Protein AF-A0A944PEN4-F1 (afdb_monomer)

Sequence (152 aa):
MVQAAGTDAWLVVRERAAALLGRGDTARGRAELERLDRTARALEPEAAVDPEQERLRQEGEWRTRFEMLLESLDAREQERTAQELRTLVSYVADAAGDVAVATGRAVASGGGSAVTGVKRTGDDGRSARVMNTGDAEATGAGSSAVSGIVRD

Foldseek 3Di:
DLVVLLVVLLVVLLQLLLCLLCVNPPVSSVVSSVVSVVLVQCLDPPNDPDNVVSVVVVVVVVVVSVVVSLVVDDPVVNVVSVVSVVVSVVSVDQSQFAEEELFEEFEWEDLDETETEAEDEDPPVGDYDYYNWYYFYFDDPNTYTDTYYHYD

Nearest PDB structures (foldseek):
  3jco-assembly1_N  TM=2.683E-01  e=6.084E+00  Saccharomyces cerevisiae S288C

Structure (mmCIF, N/CA/C/O backbone):
data_AF-A0A944PEN4-F1
#
_entry.id   AF-A0A944PEN4-F1
#
loop_
_atom_site.group_PDB
_atom_site.id
_atom_site.type_symbol
_atom_site.label_atom_id
_atom_site.label_alt_id
_atom_site.label_comp_id
_atom_site.label_asym_id
_atom_site.label_entity_id
_atom_site.label_seq_id
_atom_site.pdbx_PDB_ins_code
_atom_site.Cartn_x
_atom_site.Cartn_y
_atom_site.Cartn_z
_atom_site.occupancy
_atom_site.B_iso_or_equiv
_atom_site.auth_seq_id
_atom_site.auth_comp_id
_atom_site.auth_asym_id
_atom_site.auth_atom_id
_atom_site.pdbx_PDB_model_num
ATOM 1 N N . MET A 1 1 ? 1.215 -11.239 -19.977 1.00 38.16 1 MET A N 1
ATOM 2 C CA . MET A 1 1 ? -0.003 -11.445 -19.159 1.00 38.16 1 MET A CA 1
ATOM 3 C C . MET A 1 1 ? 0.022 -10.636 -17.847 1.00 38.16 1 MET A C 1
ATOM 5 O O . MET A 1 1 ? -0.512 -11.084 -16.846 1.00 38.16 1 MET A O 1
ATOM 9 N N . VAL A 1 2 ? 0.591 -9.420 -17.830 1.00 35.91 2 VAL A N 1
ATOM 10 C CA . VAL A 1 2 ? 0.840 -8.647 -16.585 1.00 35.91 2 VAL A CA 1
ATOM 11 C C . VAL A 1 2 ? -0.444 -8.080 -15.949 1.00 35.91 2 VAL A C 1
ATOM 13 O O . VAL A 1 2 ? -0.454 -7.707 -14.784 1.00 35.91 2 VAL A O 1
ATOM 16 N N . GLN A 1 3 ? -1.555 -8.069 -16.682 1.00 44.16 3 GLN A N 1
ATOM 17 C CA . GLN A 1 3 ? -2.795 -7.433 -16.238 1.00 44.16 3 GLN A CA 1
ATOM 18 C C . GLN A 1 3 ? -3.607 -8.297 -15.256 1.00 44.16 3 GLN A C 1
ATOM 20 O O . GLN A 1 3 ? -4.194 -7.765 -14.320 1.00 44.16 3 GLN A O 1
ATOM 25 N N . ALA A 1 4 ? -3.590 -9.626 -15.412 1.00 36.97 4 ALA A N 1
ATOM 26 C CA . ALA A 1 4 ? -4.336 -10.537 -14.537 1.00 36.97 4 ALA A CA 1
ATOM 27 C C . ALA A 1 4 ? -3.694 -10.663 -13.142 1.00 36.97 4 ALA A C 1
ATOM 29 O O . ALA A 1 4 ? -4.382 -10.496 -12.144 1.00 36.97 4 ALA A O 1
ATOM 30 N N . ALA A 1 5 ? -2.365 -10.820 -13.068 1.00 36.53 5 ALA A N 1
ATOM 31 C CA . ALA A 1 5 ? -1.644 -10.897 -11.790 1.00 36.53 5 ALA A CA 1
ATOM 32 C C . ALA A 1 5 ? -1.712 -9.584 -10.986 1.00 36.53 5 ALA A C 1
ATOM 34 O O . ALA A 1 5 ? -1.840 -9.612 -9.764 1.00 36.53 5 ALA A O 1
ATOM 35 N N . GLY A 1 6 ? -1.695 -8.431 -11.670 1.00 61.62 6 GLY A N 1
ATOM 36 C CA . GLY A 1 6 ? -1.926 -7.133 -11.030 1.00 61.62 6 GLY A CA 1
ATOM 37 C C . GLY A 1 6 ? -3.345 -6.991 -10.474 1.00 61.62 6 GLY A C 1
ATOM 38 O O . GLY A 1 6 ? -3.534 -6.367 -9.434 1.00 61.62 6 GLY A O 1
ATOM 39 N N . THR A 1 7 ? -4.328 -7.619 -11.127 1.00 65.31 7 THR A N 1
ATOM 40 C CA . THR A 1 7 ? -5.724 -7.612 -10.677 1.00 65.31 7 THR A CA 1
ATOM 41 C C . THR A 1 7 ? -5.910 -8.530 -9.468 1.00 65.31 7 THR A C 1
ATOM 43 O O . THR A 1 7 ? -6.508 -8.103 -8.490 1.00 65.31 7 THR A O 1
ATOM 46 N N . ASP A 1 8 ? -5.330 -9.733 -9.461 1.00 7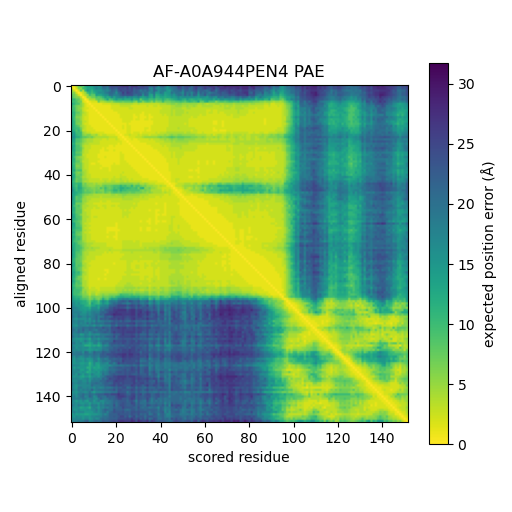5.69 8 ASP A N 1
ATOM 47 C CA . ASP A 1 8 ? -5.435 -10.662 -8.324 1.00 75.69 8 ASP A CA 1
ATOM 48 C C . ASP A 1 8 ? -4.736 -10.128 -7.063 1.00 75.69 8 ASP A C 1
ATOM 50 O O . ASP A 1 8 ? -5.299 -10.171 -5.966 1.00 75.69 8 ASP A O 1
ATOM 54 N N . ALA A 1 9 ? -3.540 -9.550 -7.213 1.00 80.81 9 ALA A N 1
ATOM 55 C CA . ALA A 1 9 ? -2.852 -8.884 -6.109 1.00 80.81 9 ALA A CA 1
ATOM 56 C C . ALA A 1 9 ? -3.652 -7.680 -5.594 1.00 80.81 9 ALA A C 1
ATOM 58 O O . ALA A 1 9 ? -3.778 -7.486 -4.384 1.00 80.81 9 ALA A O 1
ATOM 59 N N . TRP A 1 10 ? -4.256 -6.907 -6.501 1.00 84.56 10 TRP A N 1
ATOM 60 C CA . TRP A 1 10 ? -5.147 -5.811 -6.139 1.00 84.56 10 TRP A CA 1
ATOM 61 C C . TRP A 1 10 ? -6.368 -6.288 -5.342 1.00 84.56 10 TRP A C 1
ATOM 63 O O . TRP A 1 10 ? -6.696 -5.670 -4.329 1.00 84.56 10 TRP A O 1
ATOM 73 N N . LEU A 1 11 ? -7.001 -7.405 -5.725 1.00 89.06 11 LEU A N 1
ATOM 74 C CA . LEU A 1 11 ? -8.125 -7.989 -4.981 1.00 89.06 11 LEU A CA 1
ATOM 75 C C . LEU A 1 11 ? -7.735 -8.325 -3.534 1.00 89.06 11 LEU A C 1
ATOM 77 O O . LEU A 1 11 ? -8.484 -8.028 -2.608 1.00 89.06 11 LEU A O 1
ATOM 81 N N . VAL A 1 12 ? -6.550 -8.897 -3.318 1.00 89.62 12 VAL A N 1
ATOM 82 C CA . VAL A 1 12 ? -6.064 -9.212 -1.965 1.00 89.62 12 VAL A CA 1
ATOM 83 C C . VAL A 1 12 ? -5.760 -7.941 -1.173 1.00 89.62 12 VAL A C 1
ATOM 85 O O . VAL A 1 12 ? -6.104 -7.842 0.009 1.00 89.62 12 VAL A O 1
ATOM 88 N N . VAL A 1 13 ? -5.127 -6.957 -1.814 1.00 90.88 13 VAL A N 1
ATOM 89 C CA . VAL A 1 13 ? -4.745 -5.703 -1.160 1.00 90.88 13 VAL A CA 1
ATOM 90 C C . VAL A 1 13 ? -5.967 -4.904 -0.740 1.00 90.88 13 VAL A C 1
ATOM 92 O O . VAL A 1 13 ? -6.025 -4.455 0.407 1.00 90.88 13 VAL A O 1
ATOM 95 N N . ARG A 1 14 ? -6.961 -4.767 -1.625 1.00 92.75 14 ARG A N 1
ATOM 96 C CA . ARG A 1 14 ? -8.164 -3.984 -1.329 1.00 92.75 14 ARG A CA 1
ATOM 97 C C . ARG A 1 14 ? -8.971 -4.587 -0.177 1.00 92.75 14 ARG A C 1
ATOM 99 O O . ARG A 1 14 ? -9.428 -3.847 0.686 1.00 92.75 14 ARG A O 1
ATOM 106 N N . GLU A 1 15 ? -9.081 -5.914 -0.111 1.00 93.81 15 GLU A N 1
ATOM 107 C CA . GLU A 1 15 ? -9.806 -6.609 0.961 1.00 93.81 15 GLU A CA 1
ATOM 108 C C . GLU A 1 15 ? -9.107 -6.414 2.312 1.00 93.81 15 GLU A C 1
ATOM 110 O O . GLU A 1 15 ? -9.735 -6.068 3.312 1.00 93.81 15 GLU A O 1
ATOM 115 N N . ARG A 1 16 ? -7.776 -6.563 2.345 1.00 94.44 16 ARG A N 1
ATOM 116 C CA . ARG A 1 16 ? -6.990 -6.366 3.572 1.00 94.44 16 ARG A CA 1
ATOM 117 C C . ARG A 1 16 ? -7.000 -4.917 4.049 1.00 94.44 16 ARG A C 1
ATOM 119 O O . ARG A 1 16 ? -7.168 -4.679 5.242 1.00 94.44 16 ARG A O 1
ATOM 126 N N . ALA A 1 17 ? -6.856 -3.957 3.138 1.00 94.50 17 ALA A N 1
ATOM 127 C CA . ALA A 1 17 ? -6.932 -2.537 3.469 1.00 94.50 17 ALA A CA 1
ATOM 128 C C . ALA A 1 17 ? -8.323 -2.157 4.006 1.00 94.50 17 ALA A C 1
ATOM 130 O O . ALA A 1 17 ? -8.422 -1.487 5.035 1.00 94.50 17 ALA A O 1
ATOM 131 N N . ALA A 1 18 ? -9.392 -2.641 3.364 1.00 95.62 18 ALA A N 1
ATOM 132 C CA . ALA A 1 18 ? -10.764 -2.432 3.813 1.00 95.62 18 ALA A CA 1
ATOM 133 C C . ALA A 1 18 ? -11.023 -3.042 5.200 1.00 95.62 18 ALA A C 1
ATOM 135 O O . ALA A 1 18 ? -11.659 -2.408 6.039 1.00 95.62 18 ALA A O 1
ATOM 136 N N . ALA A 1 19 ? -10.496 -4.237 5.480 1.00 94.50 19 ALA A N 1
ATOM 137 C CA . ALA A 1 19 ? -10.618 -4.869 6.793 1.00 94.50 19 ALA A CA 1
ATOM 138 C C . ALA A 1 19 ? -9.894 -4.076 7.899 1.00 94.50 19 ALA A C 1
ATOM 140 O O . ALA A 1 19 ? -10.461 -3.876 8.977 1.00 94.50 19 ALA A O 1
ATOM 141 N N . LEU A 1 20 ? -8.677 -3.587 7.623 1.00 94.81 20 LEU A N 1
ATOM 142 C CA . LEU A 1 20 ? -7.894 -2.762 8.552 1.00 94.81 20 LEU A CA 1
ATOM 143 C C . LEU A 1 20 ? -8.620 -1.458 8.900 1.00 94.81 20 LEU A C 1
ATOM 145 O O . LEU A 1 20 ? -8.826 -1.151 10.074 1.00 94.81 20 LEU A O 1
ATOM 149 N N . LEU A 1 21 ? -9.056 -0.718 7.879 1.00 95.12 21 LEU A N 1
ATOM 150 C CA . LEU A 1 21 ? -9.771 0.550 8.049 1.00 95.12 21 LEU A CA 1
ATOM 151 C C . LEU A 1 21 ? -11.180 0.350 8.626 1.00 95.12 21 LEU A C 1
ATOM 153 O O . LEU A 1 21 ? -11.673 1.187 9.381 1.00 95.12 21 LEU A O 1
ATOM 157 N N . GLY A 1 22 ? -11.811 -0.784 8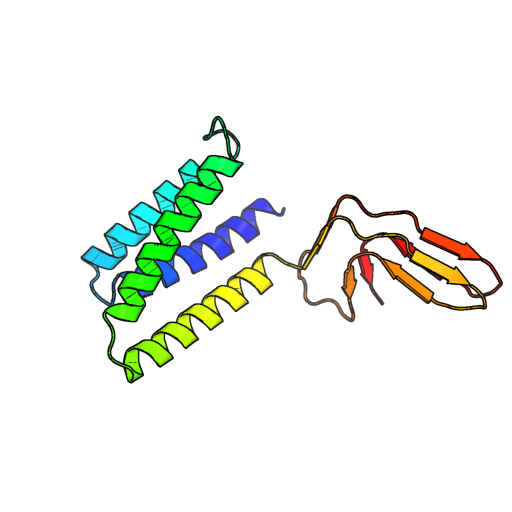.318 1.00 93.44 22 GLY A N 1
ATOM 158 C CA . GLY A 1 22 ? -13.102 -1.185 8.862 1.00 93.44 22 GLY A CA 1
ATOM 159 C C . GLY A 1 22 ? -13.055 -1.561 10.341 1.00 93.44 22 GLY A C 1
ATOM 160 O O . GLY A 1 22 ? -14.095 -1.538 10.990 1.00 93.44 22 GLY A O 1
ATOM 161 N N . ARG A 1 23 ? -11.877 -1.870 10.909 1.00 90.00 23 ARG A N 1
ATOM 162 C CA . ARG A 1 23 ? -11.699 -2.203 12.340 1.00 90.00 23 ARG A CA 1
ATOM 163 C C . ARG A 1 23 ? -12.613 -3.346 12.818 1.00 90.00 23 ARG A C 1
ATOM 165 O O . ARG A 1 23 ? -13.079 -3.348 13.953 1.00 90.00 23 ARG A O 1
ATOM 172 N N . GLY A 1 24 ? -12.903 -4.306 11.937 1.00 86.69 24 GLY A N 1
ATOM 173 C CA . GLY A 1 24 ? -13.837 -5.410 12.199 1.00 86.69 24 GLY A CA 1
ATOM 174 C C . GLY A 1 24 ? -15.327 -5.054 12.075 1.00 86.69 24 GLY A C 1
ATOM 175 O O . GLY A 1 24 ? -16.164 -5.953 12.123 1.00 86.69 24 GLY A O 1
ATOM 176 N N . ASP A 1 25 ? -15.676 -3.783 11.858 1.00 93.94 25 ASP A N 1
ATOM 177 C CA . ASP A 1 25 ? -17.032 -3.358 11.509 1.00 93.94 25 ASP A CA 1
ATOM 178 C C . ASP A 1 25 ? -17.282 -3.629 10.019 1.00 93.94 25 ASP A C 1
ATOM 180 O O . ASP A 1 25 ? -16.641 -3.060 9.131 1.00 93.94 25 ASP A O 1
ATOM 184 N N . THR A 1 26 ? -18.236 -4.517 9.739 1.00 91.94 26 THR A N 1
ATOM 185 C CA . THR A 1 26 ? -18.563 -4.952 8.376 1.00 91.94 26 THR A CA 1
ATOM 186 C C . THR A 1 26 ? -19.117 -3.822 7.507 1.00 91.94 26 THR A C 1
ATOM 188 O O . THR A 1 26 ? -18.833 -3.780 6.310 1.00 91.94 26 THR A O 1
ATOM 191 N N . ALA A 1 27 ? -19.892 -2.895 8.077 1.00 94.44 27 ALA A N 1
ATOM 192 C CA . ALA A 1 27 ? -20.451 -1.774 7.327 1.00 94.44 27 ALA A CA 1
ATOM 193 C C . ALA A 1 27 ? -19.355 -0.766 6.962 1.00 94.44 27 ALA A C 1
ATOM 195 O O . ALA A 1 27 ? -19.288 -0.318 5.816 1.00 94.44 27 ALA A O 1
ATOM 196 N N . ARG A 1 28 ? -18.451 -0.470 7.905 1.00 92.38 28 ARG A N 1
ATOM 197 C CA . ARG A 1 28 ? -17.277 0.376 7.640 1.00 92.38 28 ARG A CA 1
ATOM 198 C C . ARG A 1 28 ? -16.334 -0.270 6.632 1.00 92.38 28 ARG A C 1
ATOM 200 O O . ARG A 1 28 ? -15.937 0.388 5.678 1.00 92.38 28 ARG A O 1
ATOM 207 N N . GLY A 1 29 ? -16.040 -1.562 6.788 1.00 95.19 29 GLY A N 1
ATOM 208 C CA . GLY A 1 29 ? -15.204 -2.307 5.846 1.00 95.19 29 GLY A CA 1
ATOM 209 C C . GLY A 1 29 ? -15.762 -2.269 4.423 1.00 95.19 29 GLY A C 1
ATOM 210 O O . GLY A 1 29 ? -15.033 -1.981 3.478 1.00 95.19 29 GLY A O 1
ATOM 211 N N . ARG A 1 30 ? -17.078 -2.451 4.259 1.00 95.81 30 ARG A N 1
ATOM 212 C CA . ARG A 1 30 ? -17.727 -2.349 2.945 1.00 95.81 30 ARG A CA 1
ATOM 213 C C . ARG A 1 30 ? -17.611 -0.950 2.334 1.00 95.81 30 ARG A C 1
ATOM 215 O O . ARG A 1 30 ? -17.330 -0.835 1.144 1.00 95.81 30 ARG A O 1
ATOM 222 N N . ALA A 1 31 ? -17.791 0.100 3.134 1.00 96.56 31 ALA A N 1
ATOM 223 C CA . ALA A 1 31 ? -17.658 1.476 2.660 1.00 96.56 31 ALA A CA 1
ATOM 224 C C . ALA A 1 31 ? -16.229 1.791 2.178 1.00 96.56 31 ALA A C 1
ATOM 226 O O . ALA A 1 31 ? -16.050 2.488 1.175 1.00 96.56 31 ALA A O 1
ATOM 227 N N . GLU A 1 32 ? -15.213 1.257 2.859 1.00 97.00 32 GLU A N 1
ATOM 228 C CA . GLU A 1 32 ? -13.818 1.417 2.442 1.00 97.00 32 GLU A CA 1
ATOM 229 C C . GLU A 1 32 ? -13.480 0.578 1.205 1.00 97.00 32 GLU A C 1
ATOM 231 O O . GLU A 1 32 ? -12.774 1.065 0.322 1.00 97.00 32 GLU A O 1
ATOM 236 N N . LEU A 1 33 ? -14.062 -0.616 1.057 1.00 96.19 33 LEU A N 1
ATOM 237 C CA . LEU A 1 33 ? -13.936 -1.413 -0.167 1.00 96.19 33 LEU A CA 1
ATOM 238 C C . LEU A 1 33 ? -14.520 -0.677 -1.387 1.00 96.19 33 LEU A C 1
ATOM 240 O O . LEU A 1 33 ? -13.860 -0.552 -2.417 1.00 96.19 33 LEU A O 1
ATOM 244 N N . GLU A 1 34 ? -15.718 -0.100 -1.257 1.00 96.31 34 GLU A N 1
ATOM 245 C CA . GLU A 1 34 ? -16.344 0.710 -2.315 1.00 96.31 34 GLU A CA 1
ATOM 246 C C . GLU A 1 34 ? -15.532 1.972 -2.652 1.00 96.31 34 GLU A C 1
ATOM 248 O O . GLU A 1 34 ? -15.562 2.473 -3.783 1.00 96.31 34 GLU A O 1
ATOM 253 N N . ARG A 1 35 ? -14.805 2.520 -1.673 1.00 96.25 35 ARG A N 1
ATOM 254 C CA . ARG A 1 35 ? -13.890 3.644 -1.890 1.00 96.25 35 ARG A CA 1
ATOM 255 C C . ARG A 1 35 ? -12.643 3.208 -2.654 1.00 96.25 35 ARG A C 1
ATOM 257 O O . ARG A 1 35 ? -12.296 3.884 -3.618 1.00 96.25 35 ARG A O 1
ATOM 264 N N . LEU A 1 36 ? -12.026 2.087 -2.283 1.00 95.12 36 LEU A N 1
ATOM 265 C CA . LEU A 1 36 ? -10.883 1.505 -2.999 1.00 95.12 36 LEU A CA 1
ATOM 266 C C . LEU A 1 36 ? -11.242 1.188 -4.453 1.00 95.12 36 LEU A C 1
ATOM 268 O O . LEU A 1 36 ? -10.488 1.537 -5.358 1.00 95.12 36 LEU A O 1
ATOM 272 N N . ASP A 1 37 ? -12.427 0.626 -4.697 1.00 93.44 37 ASP A N 1
ATOM 273 C CA . ASP A 1 37 ? -12.910 0.355 -6.054 1.00 93.44 37 ASP A CA 1
ATOM 274 C C . ASP A 1 37 ? -13.124 1.642 -6.871 1.00 93.44 37 ASP A C 1
ATOM 276 O O . ASP A 1 37 ? -12.863 1.667 -8.076 1.00 93.44 37 ASP A O 1
ATOM 280 N N . ARG A 1 38 ? -13.563 2.741 -6.241 1.00 92.81 38 ARG A N 1
ATOM 281 C CA . ARG A 1 38 ? -13.616 4.056 -6.904 1.00 92.81 38 ARG A CA 1
ATOM 282 C C . ARG A 1 38 ? -12.229 4.618 -7.192 1.00 92.81 38 ARG A C 1
ATOM 284 O O . ARG A 1 38 ? -12.039 5.157 -8.277 1.00 92.81 38 ARG A O 1
ATOM 291 N N . THR A 1 39 ? -11.280 4.487 -6.265 1.00 92.38 39 THR A N 1
ATOM 292 C CA . THR A 1 39 ? -9.886 4.889 -6.499 1.00 92.38 39 THR A CA 1
ATOM 293 C C . THR A 1 39 ? -9.288 4.117 -7.674 1.00 92.38 39 THR A C 1
ATOM 295 O O . THR A 1 39 ? -8.691 4.738 -8.544 1.00 92.38 39 THR A O 1
ATOM 298 N N . ALA A 1 40 ? -9.498 2.799 -7.753 1.00 90.00 40 ALA A N 1
ATOM 299 C CA . ALA A 1 40 ? -8.995 1.987 -8.862 1.00 90.00 40 ALA A CA 1
ATOM 300 C C . ALA A 1 40 ? -9.496 2.494 -10.221 1.00 90.00 40 ALA A C 1
ATOM 302 O O . ALA A 1 40 ? -8.694 2.686 -11.128 1.00 90.00 40 ALA A O 1
ATOM 303 N N . ARG A 1 41 ? -10.798 2.791 -10.331 1.00 89.88 41 ARG A N 1
ATOM 304 C CA . ARG A 1 41 ? -11.396 3.357 -11.552 1.00 89.88 41 ARG A CA 1
ATOM 305 C C . ARG A 1 41 ? -10.857 4.748 -11.880 1.00 89.88 41 ARG A C 1
ATOM 307 O O . ARG A 1 41 ? -10.618 5.051 -13.039 1.00 89.88 41 ARG A O 1
ATOM 314 N N . ALA A 1 42 ? -10.664 5.599 -10.872 1.00 87.94 42 ALA A N 1
ATOM 315 C CA . ALA A 1 42 ? -10.133 6.948 -11.073 1.00 87.94 42 ALA A CA 1
ATOM 316 C C . ALA A 1 42 ? -8.672 6.947 -11.559 1.00 87.94 42 ALA A C 1
ATOM 318 O O . ALA A 1 42 ? -8.254 7.877 -12.239 1.00 87.94 42 ALA A O 1
ATOM 319 N N . LEU A 1 43 ? -7.912 5.899 -11.226 1.00 87.88 43 LEU A N 1
ATOM 320 C CA . LEU A 1 43 ? -6.519 5.713 -11.637 1.00 87.88 43 LEU A CA 1
ATOM 321 C C . LEU A 1 43 ? -6.366 4.934 -12.952 1.00 87.88 43 LEU A C 1
ATOM 323 O O . LEU A 1 43 ? -5.237 4.638 -13.353 1.00 87.88 43 LEU A O 1
ATOM 327 N N . GLU A 1 44 ? -7.461 4.591 -13.636 1.00 86.94 44 GLU A N 1
ATOM 328 C CA . GLU A 1 44 ? -7.373 4.006 -14.972 1.00 86.94 44 GLU A CA 1
ATOM 329 C C . GLU A 1 44 ? -6.732 5.013 -15.948 1.00 86.94 44 GLU A C 1
ATOM 331 O O . GLU A 1 44 ? -7.060 6.201 -15.901 1.00 86.94 44 GLU A O 1
ATOM 336 N N . PRO A 1 45 ? -5.837 4.575 -16.859 1.00 77.38 45 PRO A N 1
ATOM 337 C CA . PRO A 1 45 ? -5.080 5.482 -17.731 1.00 77.38 45 PRO A CA 1
ATOM 338 C C . PRO A 1 45 ? -5.941 6.426 -18.578 1.00 77.38 45 PRO A C 1
ATOM 340 O O . PRO A 1 45 ? -5.487 7.504 -18.947 1.00 77.38 45 PRO A O 1
ATOM 343 N N . GLU A 1 46 ? -7.169 6.013 -18.892 1.00 84.25 46 GLU A N 1
ATOM 344 C CA . GLU A 1 46 ? -8.121 6.758 -19.722 1.00 84.25 46 GLU A CA 1
ATOM 345 C C . GLU A 1 46 ? -9.104 7.608 -18.896 1.00 84.25 46 GLU A C 1
ATOM 347 O O . GLU A 1 46 ? -9.834 8.423 -19.457 1.00 84.25 46 GLU A O 1
ATOM 352 N N . ALA A 1 47 ? -9.144 7.433 -17.570 1.00 81.94 47 ALA A N 1
ATOM 353 C CA . ALA A 1 47 ? -10.131 8.078 -16.706 1.00 81.94 47 ALA A CA 1
ATOM 354 C C . ALA A 1 47 ? -9.761 9.520 -16.329 1.00 81.94 47 ALA A C 1
ATOM 356 O O . ALA A 1 47 ? -10.650 10.340 -16.085 1.00 81.94 47 ALA A O 1
ATOM 357 N N . ALA A 1 48 ? -8.466 9.841 -16.276 1.00 83.69 48 ALA A N 1
ATOM 358 C CA . ALA A 1 48 ? -7.972 11.138 -15.830 1.00 83.69 48 ALA A CA 1
ATOM 359 C C . ALA A 1 48 ? -7.361 11.947 -16.980 1.00 83.69 48 ALA A C 1
ATOM 361 O O . ALA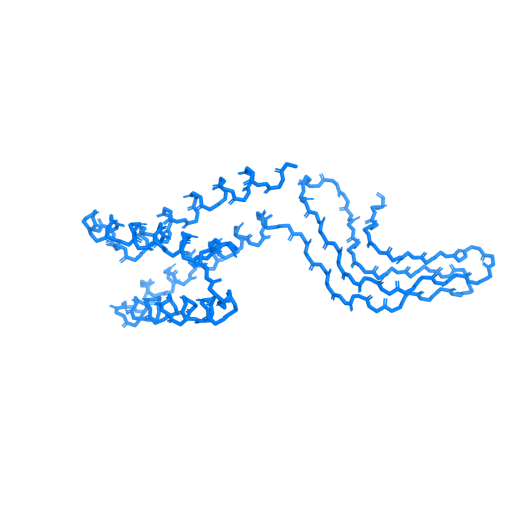 A 1 48 ? -6.539 11.451 -17.745 1.00 83.69 48 ALA A O 1
ATOM 362 N N . VAL A 1 49 ? -7.717 13.234 -17.047 1.00 85.56 49 VAL A N 1
ATOM 363 C CA . VAL A 1 49 ? -7.072 14.206 -17.950 1.00 85.56 49 VAL A CA 1
ATOM 364 C C . VAL A 1 49 ? -5.603 14.415 -17.561 1.00 85.56 49 VAL A C 1
ATOM 366 O O . VAL A 1 49 ? -4.753 14.570 -18.433 1.00 85.56 49 VAL A O 1
ATOM 369 N N . ASP A 1 50 ? -5.311 14.375 -16.257 1.00 91.06 50 ASP A N 1
ATOM 370 C CA . ASP A 1 50 ? -3.961 14.389 -15.690 1.00 91.06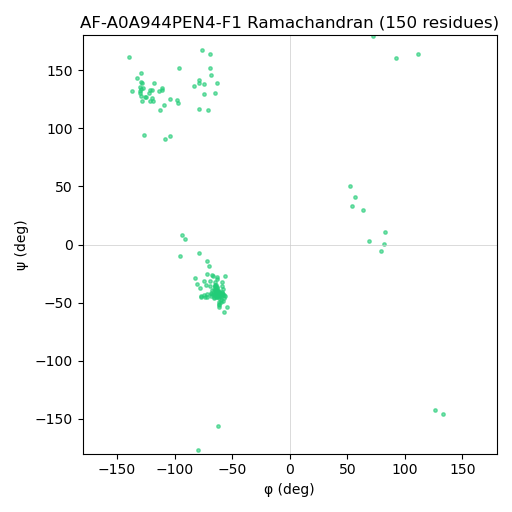 50 ASP A CA 1
ATOM 371 C C . ASP A 1 50 ? -3.788 13.192 -14.726 1.00 91.06 50 ASP A C 1
ATOM 373 O O . ASP A 1 50 ? -4.166 13.270 -13.550 1.00 91.06 50 ASP A O 1
ATOM 377 N N . PRO A 1 51 ? -3.246 12.058 -15.213 1.00 85.25 51 PRO A N 1
ATOM 378 C CA . PRO A 1 51 ? -3.061 10.850 -14.408 1.00 85.25 51 PRO A CA 1
ATOM 379 C C . PRO A 1 51 ? -2.103 11.023 -13.223 1.00 85.25 51 PRO A C 1
ATOM 381 O O . PRO A 1 51 ? -2.223 10.319 -12.221 1.00 85.25 51 PRO A O 1
ATOM 384 N N . GLU A 1 52 ? -1.130 11.933 -13.317 1.00 86.31 52 GLU A N 1
ATOM 385 C CA . GLU A 1 52 ? -0.171 12.168 -12.238 1.00 86.31 52 GLU A CA 1
ATOM 386 C C . GLU A 1 52 ? -0.792 12.995 -11.114 1.00 86.31 52 GLU A C 1
ATOM 388 O O . GLU A 1 52 ? -0.661 12.633 -9.940 1.00 86.31 52 GLU A O 1
ATOM 393 N N . GLN A 1 53 ? -1.517 14.057 -11.463 1.00 87.38 53 GLN A N 1
ATOM 394 C CA . GLN A 1 53 ? -2.261 14.837 -10.482 1.00 87.38 53 GLN A CA 1
ATOM 395 C C . GLN A 1 53 ? -3.301 13.972 -9.760 1.00 87.38 53 GLN A C 1
ATOM 397 O O . GLN A 1 53 ? -3.413 14.040 -8.532 1.00 87.38 53 GLN A O 1
ATOM 402 N N . GLU A 1 54 ? -4.029 13.126 -10.494 1.00 91.38 54 GLU A N 1
ATOM 403 C CA . GLU A 1 54 ? -5.014 12.224 -9.897 1.00 91.38 54 GLU A CA 1
ATOM 404 C C . GLU A 1 54 ? -4.348 11.196 -8.972 1.00 91.38 54 GLU A C 1
ATOM 406 O O . GLU A 1 54 ? -4.833 10.962 -7.864 1.00 91.38 54 GLU A O 1
ATOM 411 N N . ARG A 1 55 ? -3.178 10.659 -9.348 1.00 87.06 55 ARG A N 1
ATOM 412 C CA . ARG A 1 55 ? -2.380 9.785 -8.473 1.00 87.06 55 ARG A CA 1
ATOM 413 C C . ARG A 1 55 ? -2.013 10.470 -7.158 1.00 87.06 55 ARG A C 1
ATOM 415 O O . ARG A 1 55 ? -2.232 9.886 -6.100 1.00 87.06 55 ARG A O 1
ATOM 422 N N . LEU A 1 56 ? -1.500 11.700 -7.207 1.00 89.56 56 LEU A N 1
ATOM 423 C CA . LEU A 1 56 ? -1.132 12.466 -6.009 1.00 89.56 56 LEU A CA 1
ATOM 424 C C . LEU A 1 56 ? -2.347 12.772 -5.123 1.00 89.56 56 LEU A C 1
ATOM 426 O O . LEU A 1 56 ? -2.261 12.692 -3.895 1.00 89.56 56 LEU A O 1
ATOM 430 N N . ARG A 1 57 ? -3.494 13.088 -5.736 1.00 93.25 57 ARG A N 1
ATOM 431 C CA . ARG A 1 57 ? -4.756 13.322 -5.023 1.00 93.25 57 ARG A CA 1
ATOM 432 C C . ARG A 1 57 ? -5.201 12.075 -4.264 1.00 93.25 57 ARG A C 1
ATOM 434 O O . ARG A 1 57 ? -5.497 12.158 -3.072 1.00 93.25 57 ARG A O 1
ATOM 441 N N . GLN A 1 58 ? -5.212 10.926 -4.940 1.00 93.75 58 GLN A N 1
ATOM 442 C CA . GLN A 1 58 ? -5.565 9.642 -4.333 1.00 93.75 58 GLN A CA 1
ATOM 443 C C . GLN A 1 58 ? -4.567 9.250 -3.235 1.00 93.75 58 GLN A C 1
ATOM 445 O O . GLN A 1 58 ? -4.976 8.794 -2.170 1.00 93.75 58 GLN A O 1
ATOM 450 N N . GLU A 1 59 ? -3.270 9.476 -3.448 1.00 93.06 59 GLU A N 1
ATOM 451 C CA . GLU A 1 59 ? -2.237 9.207 -2.445 1.00 93.06 59 GLU A CA 1
ATOM 452 C C . GLU A 1 59 ? -2.469 10.005 -1.155 1.00 93.06 59 GLU A C 1
ATOM 454 O O . GLU A 1 59 ? -2.453 9.429 -0.067 1.00 93.06 59 GLU A O 1
ATOM 459 N N . GLY A 1 60 ? -2.737 11.311 -1.262 1.00 94.56 60 GLY A N 1
ATOM 460 C CA . GLY A 1 60 ? -3.047 12.151 -0.103 1.00 94.56 60 GLY A CA 1
ATOM 461 C C . GLY A 1 60 ? -4.305 11.686 0.634 1.00 94.56 60 GLY A C 1
ATOM 462 O O . GLY A 1 60 ? -4.306 11.558 1.857 1.00 94.56 60 GLY A O 1
ATOM 463 N N . GLU A 1 61 ? -5.357 11.352 -0.115 1.00 96.44 61 GLU A N 1
ATOM 464 C CA . GLU A 1 61 ? -6.609 10.834 0.436 1.00 96.44 61 GLU A CA 1
ATOM 465 C C . GLU A 1 61 ? -6.438 9.536 1.239 1.00 96.44 61 GLU A C 1
ATOM 467 O O . GLU A 1 61 ? -7.090 9.361 2.275 1.00 96.44 61 GLU A O 1
ATOM 472 N N . TRP A 1 62 ? -5.605 8.608 0.766 1.00 95.31 62 TRP A N 1
ATOM 473 C CA . TRP A 1 62 ? -5.344 7.351 1.469 1.00 95.31 62 TRP A CA 1
ATOM 474 C C . TRP A 1 62 ? -4.374 7.533 2.630 1.00 95.31 62 TRP A C 1
ATOM 476 O O . TRP A 1 62 ? -4.597 6.951 3.692 1.00 95.31 62 TRP A O 1
ATOM 486 N N . ARG A 1 63 ? -3.359 8.390 2.476 1.00 95.75 63 ARG A N 1
ATOM 487 C CA . ARG A 1 63 ? -2.413 8.729 3.544 1.00 95.75 63 ARG A CA 1
ATOM 488 C C . ARG A 1 63 ? -3.137 9.226 4.790 1.00 95.75 63 ARG A C 1
ATOM 490 O O . ARG A 1 63 ? -3.010 8.610 5.843 1.00 95.75 63 ARG A O 1
ATOM 497 N N . THR A 1 64 ? -3.988 10.240 4.640 1.00 96.38 64 THR A N 1
ATOM 498 C CA . THR A 1 64 ? -4.752 10.800 5.763 1.00 96.38 64 THR A CA 1
ATOM 499 C C . THR A 1 64 ? -5.642 9.752 6.435 1.00 96.38 64 THR A C 1
ATOM 501 O O . THR A 1 64 ? -5.796 9.761 7.650 1.00 96.38 64 THR A O 1
ATOM 504 N N . ARG A 1 65 ? -6.217 8.804 5.685 1.0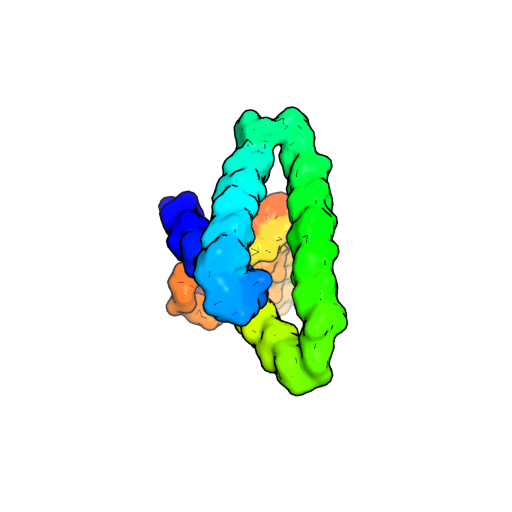0 95.75 65 ARG A N 1
ATOM 505 C CA . ARG A 1 65 ? -7.053 7.735 6.262 1.00 95.75 65 ARG A CA 1
ATOM 506 C C . ARG A 1 65 ? -6.256 6.755 7.112 1.00 95.75 65 ARG A C 1
ATOM 508 O O . ARG A 1 65 ? -6.710 6.407 8.199 1.00 95.75 65 ARG A O 1
ATOM 515 N N . PHE A 1 66 ? -5.091 6.321 6.638 1.00 95.50 66 PHE A N 1
ATOM 516 C CA . PHE A 1 66 ? -4.223 5.441 7.420 1.00 95.50 66 PHE A CA 1
ATOM 517 C C . PHE A 1 66 ? -3.610 6.158 8.628 1.00 95.50 66 PHE A C 1
ATOM 519 O O . PHE A 1 66 ? -3.498 5.548 9.688 1.00 95.50 66 PHE A O 1
ATOM 526 N N . GLU A 1 67 ? -3.280 7.445 8.507 1.00 95.88 67 GLU A N 1
ATOM 527 C CA . GLU A 1 67 ? -2.839 8.277 9.633 1.00 95.88 67 GLU A CA 1
ATOM 528 C C . GLU A 1 67 ? -3.937 8.387 10.698 1.00 95.88 67 GLU A C 1
ATOM 530 O O . GLU A 1 67 ? -3.715 7.982 11.836 1.00 95.88 67 GLU A O 1
ATOM 535 N N . MET A 1 68 ? -5.155 8.792 10.316 1.00 96.31 68 MET A N 1
ATOM 536 C CA . MET A 1 68 ? -6.301 8.859 11.235 1.00 96.31 68 MET A CA 1
ATOM 537 C C . MET A 1 68 ? -6.616 7.505 11.882 1.00 96.31 68 MET A C 1
ATOM 539 O O . MET A 1 68 ? -6.969 7.450 13.060 1.00 96.31 68 MET A O 1
ATOM 543 N N . LEU A 1 69 ? -6.493 6.407 11.125 1.00 95.50 69 LEU A N 1
ATOM 544 C CA . LEU A 1 69 ? -6.615 5.059 11.672 1.00 95.50 69 LEU A CA 1
ATOM 545 C C . LEU A 1 69 ? -5.597 4.866 12.793 1.00 95.50 69 LEU A C 1
ATOM 547 O O . LEU A 1 69 ? -6.016 4.585 13.908 1.00 95.50 69 LEU A O 1
ATOM 551 N N . LEU A 1 70 ? -4.302 5.033 12.514 1.00 95.31 70 LEU A N 1
ATOM 552 C CA . LEU A 1 70 ? -3.223 4.784 13.473 1.00 95.31 70 LEU A CA 1
ATOM 553 C C . LEU A 1 70 ? -3.290 5.705 14.696 1.00 95.31 70 LEU A C 1
ATOM 555 O O . LEU A 1 70 ? -3.008 5.251 15.801 1.00 95.31 70 LEU A O 1
ATOM 559 N N . GLU A 1 71 ? -3.681 6.964 14.512 1.00 95.81 71 GLU A N 1
ATOM 560 C CA . GLU A 1 71 ? -3.862 7.944 15.590 1.00 95.81 71 GLU A CA 1
ATOM 561 C C . GLU A 1 71 ? -5.040 7.608 16.511 1.00 95.81 71 GLU A C 1
ATOM 563 O O . GLU A 1 71 ? -5.038 7.981 17.682 1.00 95.81 71 GLU A O 1
ATOM 568 N N . SER A 1 72 ? -6.045 6.887 16.005 1.00 95.38 72 SER A N 1
ATOM 569 C CA . SER A 1 72 ? -7.208 6.478 16.800 1.00 95.38 72 SER A CA 1
ATOM 570 C C . SER A 1 72 ? -6.951 5.268 17.710 1.00 95.38 72 SER A C 1
ATOM 572 O O . SER A 1 72 ? -7.831 4.903 18.492 1.00 95.38 72 SER A O 1
ATOM 574 N N . LEU A 1 73 ? -5.783 4.623 17.593 1.00 96.38 73 LEU A N 1
ATOM 575 C CA . LEU A 1 73 ? -5.459 3.368 18.276 1.00 96.38 73 LEU A CA 1
ATOM 576 C C . LEU A 1 73 ? -4.679 3.603 19.564 1.00 96.38 73 LEU A C 1
ATOM 578 O O . LEU A 1 73 ? -3.894 4.543 19.674 1.00 96.38 73 LEU A O 1
ATOM 582 N N . ASP A 1 74 ? -4.824 2.687 20.522 1.00 96.44 74 ASP A N 1
ATOM 583 C CA . ASP A 1 74 ? -3.865 2.608 21.621 1.00 96.44 74 ASP A CA 1
ATOM 584 C C . ASP A 1 74 ? -2.500 2.096 21.131 1.00 96.44 74 ASP A C 1
ATOM 586 O O . ASP A 1 74 ? -2.386 1.502 20.062 1.00 96.44 74 ASP A O 1
ATOM 590 N N . ALA A 1 75 ? -1.448 2.281 21.930 1.00 93.19 75 ALA A N 1
ATOM 591 C CA . ALA A 1 75 ? -0.082 1.948 21.522 1.00 93.19 75 ALA A CA 1
ATOM 592 C C . ALA A 1 75 ? 0.126 0.468 21.130 1.00 93.19 75 ALA A C 1
ATOM 594 O O . ALA A 1 75 ? 0.955 0.168 20.270 1.00 93.19 75 ALA A O 1
ATOM 595 N N . ARG A 1 76 ? -0.603 -0.476 21.744 1.00 95.44 76 ARG A N 1
ATOM 596 C CA . ARG A 1 76 ? -0.471 -1.908 21.420 1.00 95.44 76 ARG A CA 1
ATOM 597 C C . ARG A 1 76 ? -1.180 -2.229 20.113 1.00 95.44 76 ARG A C 1
ATOM 599 O O . ARG A 1 76 ? -0.632 -2.942 19.273 1.00 95.44 76 ARG A O 1
ATOM 606 N N . GLU A 1 77 ? -2.390 -1.710 19.945 1.00 94.00 77 GLU A N 1
ATOM 607 C CA . GLU A 1 77 ? -3.157 -1.849 18.711 1.00 94.00 77 GLU A CA 1
ATOM 608 C C . GLU A 1 77 ? -2.484 -1.133 17.538 1.00 94.00 77 GLU A C 1
ATOM 610 O O . GLU A 1 77 ? -2.490 -1.652 16.420 1.00 94.00 77 GLU A O 1
ATOM 615 N N . GLN A 1 78 ? -1.864 0.018 17.794 1.00 94.75 78 GLN A N 1
ATOM 616 C CA . GLN A 1 78 ? -1.104 0.794 16.825 1.00 94.75 78 GLN A CA 1
ATOM 617 C C . GLN A 1 78 ? 0.086 -0.002 16.293 1.00 94.75 78 GLN A C 1
ATOM 619 O O . GLN A 1 78 ? 0.211 -0.143 15.079 1.00 94.75 78 GLN A O 1
ATOM 624 N N . GLU A 1 79 ? 0.916 -0.582 17.167 1.00 94.81 79 GLU A N 1
ATOM 625 C CA . GLU A 1 79 ? 2.068 -1.386 16.736 1.00 94.81 79 GLU A CA 1
ATOM 626 C C . GLU A 1 79 ? 1.624 -2.621 15.943 1.00 94.81 79 GLU A C 1
ATOM 628 O O . GLU A 1 79 ? 2.175 -2.924 14.883 1.00 94.81 79 GLU A O 1
ATOM 633 N N . ARG A 1 80 ? 0.569 -3.304 16.404 1.00 94.00 80 ARG A N 1
ATOM 634 C CA . ARG A 1 80 ? -0.002 -4.441 15.675 1.00 94.00 80 ARG A CA 1
ATOM 635 C C . ARG A 1 80 ? -0.479 -4.030 14.280 1.00 94.00 80 ARG A C 1
ATOM 637 O O . ARG A 1 80 ? -0.128 -4.676 13.296 1.00 94.00 80 ARG A O 1
ATOM 644 N N . THR A 1 81 ? -1.246 -2.949 14.192 1.00 94.19 81 THR A N 1
ATOM 645 C CA . THR A 1 81 ? -1.791 -2.439 12.926 1.00 94.19 81 THR A CA 1
ATOM 646 C C . THR A 1 81 ? -0.672 -1.970 11.997 1.00 94.19 81 THR A C 1
ATOM 648 O O . THR A 1 81 ? -0.703 -2.255 10.802 1.00 94.19 81 THR A O 1
ATOM 651 N N . ALA A 1 82 ? 0.365 -1.322 12.532 1.00 93.19 82 ALA A N 1
ATOM 652 C CA . ALA A 1 82 ? 1.549 -0.935 11.773 1.00 93.19 82 ALA A CA 1
ATOM 653 C C . ALA A 1 82 ? 2.282 -2.159 11.203 1.00 93.19 82 ALA A C 1
ATOM 655 O O . ALA A 1 82 ? 2.715 -2.135 10.051 1.00 93.19 82 ALA A O 1
ATOM 656 N N . GLN A 1 83 ? 2.382 -3.253 11.962 1.00 94.69 83 GLN A N 1
ATOM 657 C CA . G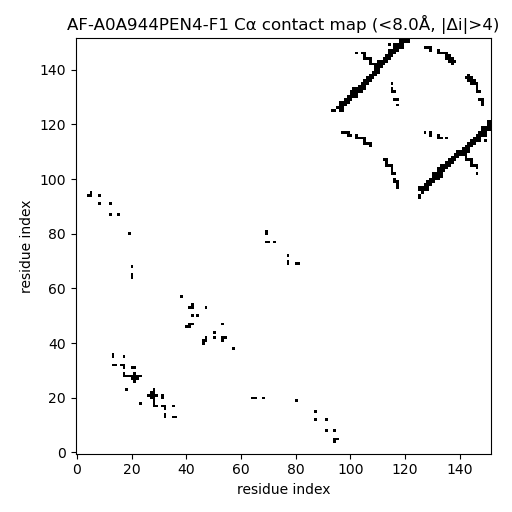LN A 1 83 ? 2.970 -4.500 11.474 1.00 94.69 83 GLN A CA 1
ATOM 658 C C . GLN A 1 83 ? 2.121 -5.165 10.379 1.00 94.69 83 GLN A C 1
ATOM 660 O O . GLN A 1 83 ? 2.665 -5.677 9.394 1.00 94.69 83 GLN A O 1
ATOM 665 N N . GLU A 1 84 ? 0.796 -5.134 10.514 1.00 93.81 84 GLU A N 1
ATOM 666 C CA . GLU A 1 84 ? -0.128 -5.619 9.484 1.00 93.81 84 GLU A CA 1
ATOM 667 C C . GLU A 1 84 ? -0.015 -4.776 8.196 1.00 93.81 84 GLU A C 1
ATOM 669 O O . GLU A 1 84 ? 0.084 -5.340 7.104 1.00 93.81 84 GLU A O 1
ATOM 674 N N . LEU A 1 85 ? 0.103 -3.446 8.310 1.00 93.25 85 LEU A N 1
ATOM 675 C CA . LEU A 1 85 ? 0.368 -2.545 7.180 1.00 93.25 85 LEU A CA 1
ATOM 676 C C . LEU A 1 85 ? 1.727 -2.811 6.524 1.00 93.25 85 LEU A C 1
ATOM 678 O O . LEU A 1 85 ? 1.802 -2.910 5.301 1.00 93.25 85 LEU A O 1
ATOM 682 N N . ARG A 1 86 ? 2.797 -2.987 7.312 1.00 91.69 86 ARG A N 1
ATOM 683 C CA . ARG A 1 86 ? 4.127 -3.362 6.795 1.00 91.69 86 ARG A CA 1
ATOM 684 C C . ARG A 1 86 ? 4.063 -4.662 5.992 1.00 91.69 86 ARG A C 1
ATOM 686 O O . ARG A 1 86 ? 4.595 -4.727 4.890 1.00 91.69 86 ARG A O 1
ATOM 693 N N . THR A 1 87 ? 3.353 -5.664 6.508 1.00 92.56 87 THR A N 1
ATOM 694 C CA . THR A 1 87 ? 3.151 -6.952 5.825 1.00 92.56 87 THR A CA 1
ATOM 695 C C . THR A 1 87 ? 2.390 -6.782 4.510 1.00 92.56 87 THR A C 1
ATOM 697 O O . THR A 1 87 ? 2.731 -7.409 3.507 1.00 92.56 87 THR A O 1
ATOM 700 N N . LEU A 1 88 ? 1.369 -5.923 4.494 1.00 90.62 88 LEU A N 1
ATOM 701 C CA . LEU A 1 88 ? 0.611 -5.613 3.286 1.00 90.62 88 LEU A CA 1
ATOM 702 C C . LEU A 1 88 ? 1.482 -4.923 2.226 1.00 90.62 88 LEU A C 1
ATOM 704 O O . LEU A 1 88 ? 1.427 -5.303 1.059 1.00 90.62 88 LEU A O 1
ATOM 708 N N . VAL A 1 89 ? 2.319 -3.963 2.628 1.00 88.06 89 VAL A N 1
ATOM 709 C CA . VAL A 1 89 ? 3.276 -3.291 1.732 1.00 88.06 89 VAL A CA 1
ATOM 710 C C . VAL A 1 89 ? 4.287 -4.284 1.158 1.00 88.06 89 VAL A C 1
ATOM 712 O O . VAL A 1 89 ? 4.525 -4.267 -0.047 1.00 88.06 89 VAL A O 1
ATOM 715 N N . SER A 1 90 ? 4.838 -5.187 1.977 1.00 86.75 90 SER A N 1
ATOM 716 C CA . SER A 1 90 ? 5.736 -6.245 1.492 1.00 86.75 90 SER A CA 1
ATOM 717 C C . SER A 1 90 ? 5.053 -7.155 0.470 1.00 86.75 90 SER A C 1
ATOM 719 O O . SER A 1 90 ? 5.623 -7.411 -0.584 1.00 86.75 90 SER A O 1
ATOM 721 N N . TYR A 1 91 ? 3.805 -7.563 0.722 1.00 85.75 91 TYR A N 1
ATOM 722 C CA . TYR A 1 91 ? 3.027 -8.352 -0.237 1.00 85.75 91 TYR A CA 1
ATOM 723 C C . TYR A 1 91 ? 2.844 -7.626 -1.579 1.00 85.75 91 TYR A C 1
ATOM 725 O O . TYR A 1 91 ? 2.987 -8.239 -2.634 1.00 85.75 91 TYR A O 1
ATOM 733 N N . VAL A 1 92 ? 2.561 -6.317 -1.553 1.00 81.75 92 VAL A N 1
ATOM 734 C CA . VAL A 1 92 ? 2.435 -5.508 -2.779 1.00 81.75 92 VAL A CA 1
ATOM 735 C C . VAL A 1 92 ? 3.766 -5.437 -3.522 1.00 81.75 92 VAL A C 1
ATOM 737 O O . VAL A 1 92 ? 3.784 -5.591 -4.741 1.00 81.75 92 VAL A O 1
ATOM 740 N N . ALA A 1 93 ? 4.873 -5.227 -2.806 1.00 77.38 93 ALA A N 1
ATOM 741 C CA . ALA A 1 93 ? 6.206 -5.186 -3.399 1.00 77.38 93 ALA A CA 1
ATOM 742 C C . ALA A 1 93 ? 6.564 -6.519 -4.078 1.00 77.38 93 ALA A C 1
ATOM 744 O O . ALA A 1 93 ? 7.040 -6.525 -5.212 1.00 77.38 93 ALA A O 1
ATOM 745 N N . ASP A 1 94 ? 6.252 -7.644 -3.432 1.00 77.38 94 ASP A N 1
ATOM 746 C CA . ASP A 1 94 ? 6.475 -8.976 -3.997 1.00 77.38 94 ASP A CA 1
ATOM 747 C C . ASP A 1 94 ? 5.596 -9.241 -5.227 1.00 77.38 94 ASP A C 1
ATOM 749 O O . ASP A 1 94 ? 6.063 -9.821 -6.210 1.00 77.38 94 ASP A O 1
ATOM 753 N N . ALA A 1 95 ? 4.340 -8.788 -5.200 1.00 73.62 95 ALA A N 1
ATOM 754 C CA . ALA A 1 95 ? 3.396 -8.968 -6.298 1.00 73.62 95 ALA A CA 1
ATOM 755 C C . ALA A 1 95 ? 3.677 -8.060 -7.510 1.00 73.62 95 ALA A C 1
ATOM 757 O O . ALA A 1 95 ? 3.404 -8.451 -8.646 1.00 73.62 95 ALA A O 1
ATOM 758 N N . ALA A 1 96 ? 4.217 -6.857 -7.293 1.00 67.50 96 ALA A N 1
ATOM 759 C CA . ALA A 1 96 ? 4.581 -5.926 -8.362 1.00 67.50 96 ALA A CA 1
ATOM 760 C C . ALA A 1 96 ? 5.823 -6.386 -9.151 1.00 67.50 96 ALA A C 1
ATOM 762 O O . ALA A 1 96 ? 5.966 -6.057 -10.334 1.00 67.50 96 ALA A O 1
ATOM 763 N N . GLY A 1 97 ? 6.689 -7.186 -8.520 1.00 65.75 97 GLY A N 1
ATOM 764 C CA . GLY A 1 97 ? 7.960 -7.622 -9.089 1.00 65.75 97 GLY A CA 1
ATOM 765 C C . GLY A 1 97 ? 9.008 -6.504 -9.155 1.00 65.75 97 GLY A C 1
ATOM 766 O O . GLY A 1 97 ? 8.758 -5.362 -8.769 1.00 65.75 97 GLY A O 1
ATOM 767 N N . ASP A 1 98 ? 10.205 -6.824 -9.647 1.00 66.69 98 ASP A N 1
ATOM 768 C CA . ASP A 1 98 ? 11.314 -5.863 -9.668 1.00 66.69 98 ASP A CA 1
ATOM 769 C C . ASP A 1 98 ? 11.108 -4.808 -10.764 1.00 66.69 98 ASP A C 1
ATOM 771 O O . ASP A 1 98 ? 10.916 -5.140 -11.940 1.00 66.69 98 ASP A O 1
ATOM 775 N N . VAL A 1 99 ? 11.220 -3.527 -10.411 1.00 64.19 99 VAL A N 1
ATOM 776 C CA . VAL A 1 99 ? 11.214 -2.424 -11.379 1.00 64.19 99 VAL A CA 1
ATOM 777 C C . VAL A 1 99 ? 12.507 -1.630 -11.256 1.00 64.19 99 VAL A C 1
ATOM 779 O O . VAL A 1 99 ? 12.817 -1.106 -10.189 1.00 64.19 99 VAL A O 1
ATOM 782 N N . ALA A 1 100 ? 13.240 -1.501 -12.362 1.00 68.19 100 ALA A N 1
ATOM 783 C CA . ALA A 1 100 ? 14.389 -0.605 -12.455 1.00 68.19 100 ALA A CA 1
ATOM 784 C C . ALA A 1 100 ? 14.194 0.403 -13.600 1.00 68.19 100 ALA A C 1
ATOM 786 O O . ALA A 1 100 ? 13.840 0.036 -14.724 1.00 68.19 100 ALA A O 1
ATOM 787 N N . VAL A 1 101 ? 14.403 1.689 -13.312 1.00 65.50 101 VAL A N 1
ATOM 788 C CA . VAL A 1 101 ? 14.194 2.802 -14.253 1.00 65.50 101 VAL A CA 1
ATOM 789 C C . VAL A 1 101 ? 15.439 3.675 -14.274 1.00 65.50 101 VAL A C 1
ATOM 791 O O . VAL A 1 101 ? 16.020 3.926 -13.221 1.00 65.50 101 VAL A O 1
ATOM 794 N N . ALA A 1 102 ? 15.828 4.147 -15.463 1.00 65.31 102 ALA A N 1
ATOM 795 C CA . ALA A 1 102 ? 16.999 5.009 -15.647 1.00 65.31 102 ALA A CA 1
ATOM 796 C C . ALA A 1 102 ? 18.288 4.367 -15.106 1.00 65.31 102 ALA A C 1
ATOM 798 O O . ALA A 1 102 ? 19.120 5.012 -14.466 1.00 65.31 102 ALA A O 1
ATOM 799 N N . THR A 1 103 ? 18.448 3.065 -15.348 1.00 64.94 103 THR A N 1
ATOM 800 C CA . THR A 1 103 ? 19.651 2.348 -14.939 1.00 64.94 103 THR A CA 1
ATOM 801 C C . THR A 1 103 ? 20.787 2.818 -15.835 1.00 64.94 103 THR A C 1
ATOM 803 O O . THR A 1 103 ? 20.703 2.670 -17.052 1.00 64.94 103 THR A O 1
ATOM 806 N N . GLY A 1 104 ? 21.795 3.465 -15.243 1.00 74.75 104 GLY A N 1
ATOM 807 C CA . GLY A 1 104 ? 22.894 4.124 -15.953 1.00 74.75 104 GLY A CA 1
ATOM 808 C C . GLY A 1 104 ? 23.764 3.172 -16.784 1.00 74.75 104 GLY A C 1
ATOM 809 O O . GLY A 1 104 ? 23.336 2.103 -17.201 1.00 74.75 104 GLY A O 1
ATOM 810 N N . ARG A 1 105 ? 25.014 3.547 -17.047 1.00 84.19 105 ARG A N 1
ATOM 811 C CA . ARG A 1 105 ? 25.907 2.783 -17.933 1.00 84.19 105 ARG A CA 1
ATOM 812 C C . ARG A 1 105 ? 26.598 1.630 -17.206 1.00 84.19 105 ARG A C 1
ATOM 814 O O . ARG A 1 105 ? 27.131 1.840 -16.118 1.00 84.19 105 ARG A O 1
ATOM 821 N N . ALA A 1 106 ? 26.659 0.457 -17.832 1.00 84.25 106 ALA A N 1
ATOM 822 C CA . ALA A 1 106 ? 27.512 -0.645 -17.384 1.00 84.25 106 ALA A CA 1
ATOM 823 C C . ALA A 1 106 ? 28.813 -0.661 -18.196 1.00 84.25 106 ALA A C 1
ATOM 825 O O . ALA A 1 106 ? 28.772 -0.734 -19.422 1.00 84.25 106 ALA A O 1
ATOM 826 N N . VAL A 1 107 ? 29.964 -0.608 -17.518 1.00 82.81 107 VAL A N 1
ATOM 827 C CA . VAL A 1 107 ? 31.288 -0.678 -18.158 1.00 82.81 107 VAL A CA 1
ATOM 828 C C . VAL A 1 107 ? 32.124 -1.748 -17.472 1.00 82.81 107 VAL A C 1
ATOM 830 O O . VAL A 1 107 ? 32.331 -1.690 -16.261 1.00 82.81 107 VAL A O 1
ATOM 833 N N . ALA A 1 108 ? 32.609 -2.711 -18.252 1.00 87.94 108 ALA A N 1
ATOM 834 C CA . ALA A 1 108 ? 33.491 -3.772 -17.783 1.00 87.94 108 ALA A CA 1
ATOM 835 C C . ALA A 1 108 ? 34.823 -3.756 -18.542 1.00 87.94 108 ALA A C 1
ATOM 837 O O . ALA A 1 108 ? 34.855 -3.695 -19.773 1.00 87.94 108 ALA A O 1
ATOM 838 N N . SER A 1 109 ? 35.930 -3.849 -17.807 1.00 82.38 109 SER A N 1
ATOM 839 C CA . SER A 1 109 ? 37.280 -3.954 -18.360 1.00 82.38 109 SER A CA 1
ATOM 840 C C . SER A 1 109 ? 38.125 -4.946 -17.560 1.00 82.38 109 SER A C 1
ATOM 842 O O . SER A 1 109 ? 37.779 -5.310 -16.436 1.00 82.38 109 SER A O 1
ATOM 844 N N . GLY A 1 110 ? 39.221 -5.427 -18.153 1.00 83.88 110 GLY A N 1
ATOM 845 C CA . GLY A 1 110 ? 40.187 -6.286 -17.456 1.00 83.88 110 GLY A CA 1
ATOM 846 C C . GLY A 1 110 ? 39.641 -7.645 -16.999 1.00 83.88 110 GLY A C 1
ATOM 847 O O . GLY A 1 110 ? 40.098 -8.156 -15.982 1.00 83.88 110 GLY A O 1
ATOM 848 N N . GLY A 1 111 ? 38.660 -8.216 -17.708 1.00 81.94 111 GLY A N 1
ATOM 849 C CA . GLY A 1 111 ? 38.012 -9.474 -17.317 1.00 81.94 111 GLY A CA 1
ATOM 850 C C . GLY A 1 111 ? 36.902 -9.309 -16.272 1.00 81.94 111 GLY A C 1
ATOM 851 O O . GLY A 1 111 ? 36.443 -10.294 -15.701 1.00 81.94 111 GLY A O 1
ATOM 852 N N . GLY A 1 112 ? 36.489 -8.069 -15.987 1.00 81.94 112 GLY A N 1
ATOM 853 C CA . GLY A 1 112 ? 35.412 -7.762 -15.051 1.00 81.94 112 GLY A CA 1
ATOM 854 C C . GLY A 1 112 ? 34.009 -8.027 -15.607 1.00 81.94 112 GLY A C 1
ATOM 855 O O . GLY A 1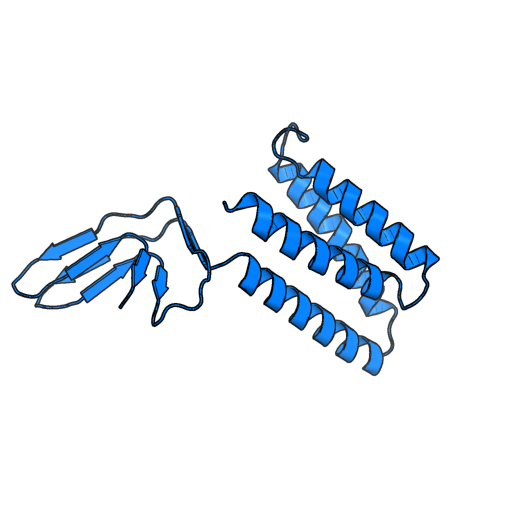 112 ? 33.803 -8.191 -16.810 1.00 81.94 112 GLY A O 1
ATOM 856 N N . SER A 1 113 ? 33.022 -8.012 -14.711 1.00 85.06 113 SER A N 1
ATOM 857 C CA . SER A 1 113 ? 31.608 -8.174 -15.048 1.00 85.06 113 SER A CA 1
ATOM 858 C C . SER A 1 113 ? 30.804 -6.999 -14.491 1.00 85.06 113 SER A C 1
ATOM 860 O O . SER A 1 113 ? 30.921 -6.685 -13.306 1.00 85.06 113 SER A O 1
ATOM 862 N N . ALA A 1 114 ? 30.014 -6.334 -15.336 1.00 82.06 114 ALA A N 1
ATOM 863 C CA . 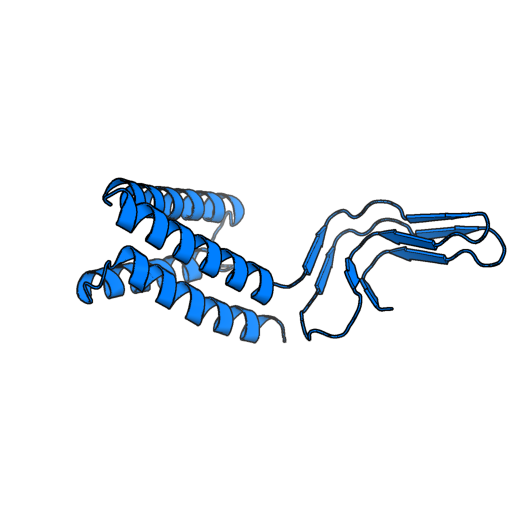ALA A 1 114 ? 29.194 -5.184 -14.952 1.00 82.06 114 ALA A CA 1
ATOM 864 C C . ALA A 1 114 ? 27.739 -5.370 -15.401 1.00 82.06 114 ALA A C 1
ATOM 866 O O . ALA A 1 114 ? 27.475 -5.727 -16.549 1.00 82.06 114 ALA A O 1
ATOM 867 N N . VAL A 1 115 ? 26.785 -5.091 -14.510 1.00 81.94 115 VAL A N 1
ATOM 868 C CA . VAL A 1 115 ? 25.348 -5.156 -14.814 1.00 81.94 115 VAL A CA 1
ATOM 869 C C . VAL A 1 115 ? 24.674 -3.868 -14.365 1.00 81.94 115 VAL A C 1
ATOM 871 O O . VAL A 1 115 ? 24.847 -3.433 -13.229 1.00 81.94 115 VAL A O 1
ATOM 874 N N . THR A 1 116 ? 23.887 -3.282 -15.262 1.00 80.06 116 THR A N 1
ATOM 875 C CA . THR A 1 116 ? 22.960 -2.182 -14.985 1.00 80.06 116 THR A CA 1
ATOM 876 C C . THR A 1 116 ? 21.548 -2.661 -15.327 1.00 80.06 116 THR A C 1
ATOM 878 O O . THR A 1 116 ? 21.326 -3.207 -16.408 1.00 80.06 116 THR A O 1
ATOM 881 N N . GLY A 1 117 ? 20.600 -2.555 -14.393 1.00 82.75 117 GLY A N 1
ATOM 882 C CA . GLY A 1 117 ? 19.286 -3.195 -14.522 1.00 82.75 117 GLY A CA 1
ATOM 883 C C . GLY A 1 117 ? 18.940 -4.075 -13.323 1.00 82.75 117 GLY A C 1
ATOM 884 O O . GLY A 1 117 ? 19.253 -3.724 -12.188 1.00 82.75 117 GLY A O 1
ATOM 885 N N . VAL A 1 118 ? 18.293 -5.215 -13.570 1.00 80.50 118 VAL A N 1
ATOM 886 C CA . VAL A 1 118 ? 17.917 -6.184 -12.526 1.00 80.50 118 VAL A CA 1
ATOM 887 C C . VAL A 1 118 ? 18.786 -7.429 -12.675 1.00 80.50 118 VAL A C 1
ATOM 889 O O . VAL A 1 118 ? 18.734 -8.095 -13.709 1.00 80.50 118 VAL A O 1
ATOM 892 N N . LYS A 1 119 ? 19.563 -7.762 -11.639 1.00 79.00 119 LYS A N 1
ATOM 893 C CA . LYS A 1 119 ? 20.293 -9.031 -11.546 1.00 79.00 119 LYS A CA 1
ATOM 894 C C . LYS A 1 119 ? 19.572 -9.962 -10.573 1.00 79.00 119 LYS A C 1
ATOM 896 O O . LYS A 1 119 ? 19.361 -9.583 -9.424 1.00 79.00 119 LYS A O 1
ATOM 901 N N . ARG A 1 120 ? 19.232 -11.175 -11.016 1.00 76.12 120 ARG A N 1
ATOM 902 C CA . ARG A 1 120 ? 18.578 -12.191 -10.181 1.00 76.12 120 ARG A CA 1
ATOM 903 C C . ARG A 1 120 ? 19.418 -13.452 -10.022 1.00 76.12 120 ARG A C 1
ATOM 905 O O . ARG A 1 120 ? 19.980 -13.956 -10.989 1.00 76.12 120 ARG A O 1
ATOM 912 N N . THR A 1 121 ? 19.418 -13.980 -8.801 1.00 67.25 121 THR A N 1
ATOM 913 C CA . THR A 1 121 ? 19.999 -15.276 -8.436 1.00 67.25 121 THR A CA 1
ATOM 914 C C . THR A 1 121 ? 18.857 -16.257 -8.150 1.00 67.25 121 THR A C 1
ATOM 916 O O . THR A 1 121 ? 18.361 -16.315 -7.026 1.00 67.25 121 THR A O 1
ATOM 919 N N . GLY A 1 122 ? 18.400 -16.982 -9.175 1.00 64.44 122 GLY A N 1
ATOM 920 C CA . GLY A 1 122 ? 17.318 -17.973 -9.076 1.00 64.44 122 GLY A CA 1
ATOM 921 C C . GLY A 1 122 ? 16.012 -17.591 -9.788 1.00 64.44 122 GLY A C 1
ATOM 922 O O . GLY A 1 122 ? 15.794 -16.436 -10.160 1.00 64.44 122 GLY A O 1
ATOM 923 N N . ASP A 1 123 ? 15.150 -18.593 -9.990 1.00 64.12 123 ASP A N 1
ATOM 924 C CA . ASP A 1 123 ? 13.820 -18.444 -10.591 1.00 64.12 123 ASP A CA 1
ATOM 925 C C . ASP A 1 123 ? 12.747 -18.511 -9.498 1.00 64.12 123 ASP A C 1
ATOM 927 O O . ASP A 1 123 ? 12.315 -19.581 -9.076 1.00 64.12 123 ASP A O 1
ATOM 931 N N . ASP A 1 124 ? 12.361 -17.345 -8.990 1.00 68.62 124 ASP A N 1
ATOM 932 C CA . ASP A 1 124 ? 11.291 -17.174 -8.005 1.00 68.62 124 ASP A CA 1
ATOM 933 C C . ASP A 1 124 ? 9.931 -16.875 -8.662 1.00 68.62 124 ASP A C 1
ATOM 935 O O . ASP A 1 124 ? 8.965 -16.537 -7.979 1.00 68.62 124 ASP A O 1
ATOM 939 N N . GLY A 1 125 ? 9.844 -16.969 -9.995 1.00 64.75 125 GLY A N 1
ATOM 940 C CA . GLY A 1 125 ? 8.627 -16.687 -10.755 1.00 64.75 125 GLY A CA 1
ATOM 941 C C . GLY A 1 125 ? 8.203 -15.213 -10.766 1.00 64.75 125 GLY A C 1
ATOM 942 O O . GLY A 1 125 ? 7.175 -14.889 -11.366 1.00 64.75 125 GLY A O 1
ATOM 943 N N . ARG A 1 126 ? 8.971 -14.294 -10.156 1.00 67.88 126 ARG A N 1
ATOM 944 C CA . ARG A 1 126 ? 8.622 -12.867 -10.120 1.00 67.88 126 ARG A CA 1
ATOM 945 C C . ARG A 1 126 ? 8.862 -12.203 -11.475 1.00 67.88 126 ARG A C 1
ATOM 947 O O . ARG A 1 126 ? 9.884 -12.415 -12.148 1.00 67.88 126 ARG A O 1
ATOM 954 N N . SER A 1 127 ? 7.928 -11.349 -11.892 1.00 68.81 127 SER A N 1
ATOM 955 C CA . SER A 1 127 ? 8.114 -10.487 -13.062 1.00 68.81 127 SER A CA 1
ATOM 956 C C . SER A 1 127 ? 9.174 -9.420 -12.781 1.00 68.81 127 SER A C 1
ATOM 958 O O . SER A 1 127 ? 9.287 -8.945 -11.660 1.00 68.81 127 SER A O 1
ATOM 960 N N . ALA A 1 128 ? 9.959 -9.036 -13.789 1.00 71.12 128 ALA A N 1
ATOM 961 C CA . ALA A 1 128 ? 10.784 -7.829 -13.724 1.00 71.12 128 ALA A CA 1
ATOM 962 C C . ALA A 1 128 ? 10.547 -6.964 -14.952 1.00 71.12 128 ALA A C 1
ATOM 964 O O . ALA A 1 128 ? 10.300 -7.471 -16.051 1.00 71.12 128 ALA A O 1
ATOM 965 N N . ARG A 1 129 ? 10.651 -5.652 -14.752 1.00 74.00 129 ARG A N 1
ATOM 966 C CA . ARG A 1 129 ? 10.579 -4.648 -15.806 1.00 74.00 129 ARG A CA 1
ATOM 967 C C . ARG A 1 129 ? 11.759 -3.691 -15.679 1.00 74.00 129 ARG A C 1
ATOM 969 O O . ARG A 1 129 ? 12.022 -3.151 -14.610 1.00 74.00 129 ARG A O 1
ATOM 976 N N . VAL A 1 130 ? 12.429 -3.448 -16.800 1.00 71.12 130 VAL A N 1
ATOM 977 C CA . VAL A 1 130 ? 13.485 -2.435 -16.931 1.00 71.12 130 VAL A CA 1
ATOM 978 C C . VAL A 1 130 ? 13.056 -1.428 -17.987 1.00 71.12 130 VAL A C 1
ATOM 980 O O . VAL A 1 130 ? 12.572 -1.823 -19.047 1.00 71.12 130 VAL A O 1
ATOM 983 N N . MET A 1 131 ? 13.194 -0.137 -17.691 1.00 67.44 131 MET A N 1
ATOM 984 C CA . MET A 1 131 ? 12.832 0.959 -18.596 1.00 67.44 131 MET A CA 1
ATOM 985 C C . MET A 1 131 ? 13.955 1.995 -18.658 1.00 67.44 131 MET A C 1
ATOM 987 O O . MET A 1 131 ? 14.573 2.299 -17.638 1.00 67.44 131 MET A O 1
ATOM 991 N N . ASN A 1 132 ? 14.182 2.575 -19.842 1.00 70.19 132 ASN A N 1
ATOM 992 C CA . ASN A 1 132 ? 15.217 3.589 -20.084 1.00 70.19 132 ASN A CA 1
ATOM 993 C C . ASN A 1 132 ? 16.609 3.142 -19.599 1.00 70.19 132 ASN A C 1
ATOM 995 O O . ASN A 1 132 ? 17.261 3.847 -18.830 1.00 70.19 132 ASN A O 1
ATOM 999 N N . THR A 1 133 ? 17.034 1.940 -19.992 1.00 78.38 133 THR A N 1
ATOM 1000 C CA . THR A 1 133 ? 18.344 1.407 -19.605 1.00 78.38 133 THR A CA 1
ATOM 1001 C C . THR A 1 133 ? 19.448 2.018 -20.475 1.00 78.38 133 THR A C 1
ATOM 1003 O O . THR A 1 133 ? 19.256 2.218 -21.673 1.00 78.38 133 THR A O 1
ATOM 1006 N N . GLY A 1 134 ? 20.589 2.355 -19.870 1.00 78.31 134 GLY A N 1
ATOM 1007 C CA . GLY A 1 134 ? 21.742 2.947 -20.557 1.00 78.31 134 GLY A CA 1
ATOM 1008 C C . GLY A 1 134 ? 22.599 1.931 -21.316 1.00 78.31 134 GLY A C 1
ATOM 1009 O O . GLY A 1 134 ? 22.292 0.741 -21.350 1.00 78.31 134 GLY A O 1
ATOM 1010 N N . ASP A 1 135 ? 23.701 2.391 -21.907 1.00 84.38 135 ASP A N 1
ATOM 1011 C CA . ASP A 1 135 ? 24.594 1.539 -22.701 1.00 84.38 135 ASP A CA 1
ATOM 1012 C C . ASP A 1 135 ? 25.363 0.513 -21.847 1.00 84.38 135 ASP A C 1
ATOM 1014 O O . ASP A 1 135 ? 25.668 0.744 -20.669 1.00 84.38 135 ASP A O 1
ATOM 1018 N N . ALA A 1 136 ? 25.717 -0.614 -22.470 1.00 84.12 136 ALA A N 1
ATOM 1019 C CA . ALA A 1 136 ? 26.612 -1.623 -21.913 1.00 84.12 136 ALA A CA 1
ATOM 1020 C C . ALA A 1 136 ? 27.856 -1.774 -22.796 1.00 84.12 136 ALA A C 1
ATOM 1022 O O . ALA A 1 136 ? 27.740 -2.068 -23.985 1.00 84.12 136 ALA A O 1
ATOM 1023 N N . GLU A 1 137 ? 29.041 -1.600 -22.209 1.00 87.31 137 GLU A N 1
ATOM 1024 C CA . GLU A 1 137 ? 30.323 -1.692 -22.912 1.00 87.31 137 GLU A CA 1
ATOM 1025 C C . GLU A 1 137 ? 31.283 -2.637 -22.181 1.00 87.31 137 GLU A C 1
ATOM 1027 O O . GLU A 1 137 ? 31.529 -2.501 -20.980 1.00 87.31 137 GLU A O 1
ATOM 1032 N N . ALA A 1 138 ? 31.843 -3.603 -22.911 1.00 82.06 138 ALA A N 1
ATOM 1033 C CA . ALA A 1 138 ? 32.830 -4.543 -22.393 1.00 82.06 138 ALA A CA 1
ATOM 1034 C C . ALA A 1 138 ? 34.090 -4.513 -23.259 1.00 82.06 138 ALA A C 1
ATOM 1036 O O . ALA A 1 138 ? 34.021 -4.697 -24.473 1.00 82.06 138 ALA A O 1
ATOM 1037 N N . THR A 1 139 ? 35.248 -4.309 -22.630 1.00 85.12 139 THR A N 1
ATOM 1038 C CA . THR A 1 139 ? 36.546 -4.276 -23.317 1.00 85.12 139 THR A CA 1
ATOM 1039 C C . THR A 1 139 ? 37.554 -5.220 -22.660 1.00 85.12 139 THR A C 1
ATOM 1041 O O . THR A 1 139 ? 37.642 -5.324 -21.436 1.00 85.12 139 THR A O 1
ATOM 1044 N N . GLY A 1 140 ? 38.341 -5.926 -23.476 1.00 73.50 140 GLY A N 1
ATOM 1045 C CA . GLY A 1 140 ? 39.329 -6.909 -23.015 1.00 73.50 140 GLY A CA 1
ATOM 1046 C C . GLY A 1 140 ? 38.799 -8.347 -22.925 1.00 73.50 140 GLY A C 1
ATOM 1047 O O . GLY A 1 140 ? 37.595 -8.593 -22.896 1.00 73.50 140 GLY A O 1
ATOM 1048 N N . ALA A 1 141 ? 39.723 -9.312 -22.917 1.00 79.94 141 ALA A N 1
ATOM 1049 C CA . ALA A 1 141 ? 39.394 -10.735 -22.864 1.00 79.94 141 ALA A CA 1
ATOM 1050 C C . ALA A 1 141 ? 38.707 -11.095 -21.535 1.00 79.94 141 ALA A C 1
ATOM 1052 O O . ALA A 1 141 ? 39.204 -10.751 -20.466 1.00 79.94 141 ALA A O 1
ATOM 1053 N N . GLY A 1 142 ? 37.571 -11.794 -21.614 1.00 81.81 142 GLY A N 1
ATOM 1054 C CA . GLY A 1 142 ? 36.794 -12.226 -20.447 1.00 81.81 142 GLY A CA 1
ATOM 1055 C C . GLY A 1 142 ? 35.854 -11.171 -19.855 1.00 81.81 142 GLY A C 1
ATOM 1056 O O . GLY A 1 142 ? 35.171 -11.471 -18.883 1.00 81.81 142 GLY A O 1
ATOM 1057 N N . SER A 1 143 ? 35.791 -9.960 -20.416 1.00 80.25 143 SER A N 1
ATOM 1058 C CA . SER A 1 143 ? 34.892 -8.911 -19.923 1.00 80.25 143 SER A CA 1
ATOM 1059 C C . SER A 1 143 ? 33.451 -9.119 -20.398 1.00 80.25 143 SER A C 1
ATOM 1061 O O . SER A 1 143 ? 33.219 -9.449 -21.563 1.00 80.25 143 SER A O 1
ATOM 1063 N N . SER A 1 144 ? 32.473 -8.844 -19.529 1.00 86.62 144 SER A N 1
ATOM 1064 C CA . SER A 1 144 ? 31.047 -8.859 -19.885 1.00 86.62 144 SER A CA 1
ATOM 1065 C C . SER A 1 144 ? 30.298 -7.672 -19.280 1.00 86.62 144 SER A C 1
ATOM 1067 O O . SER A 1 144 ? 30.400 -7.416 -18.080 1.00 86.62 144 SER A O 1
ATOM 1069 N N . ALA A 1 145 ? 29.496 -6.984 -20.088 1.00 84.44 145 ALA A N 1
ATOM 1070 C CA . ALA A 1 145 ? 28.624 -5.907 -19.638 1.00 84.44 145 ALA A CA 1
ATOM 1071 C C . ALA A 1 145 ? 27.198 -6.164 -20.121 1.00 84.44 145 ALA A C 1
ATOM 1073 O O . ALA A 1 145 ? 26.997 -6.506 -21.287 1.00 84.44 145 ALA A O 1
ATOM 1074 N N . VAL A 1 146 ? 26.215 -5.993 -19.236 1.00 84.69 146 VAL A N 1
ATOM 1075 C CA . VAL A 1 146 ? 24.797 -6.142 -19.581 1.00 84.69 146 VAL A CA 1
ATOM 1076 C C . VAL A 1 146 ? 23.996 -4.945 -19.095 1.00 84.69 146 VAL A C 1
ATOM 1078 O O . VAL A 1 146 ? 24.136 -4.505 -17.954 1.00 84.69 146 VAL A O 1
ATOM 1081 N N . SER A 1 147 ? 23.123 -4.463 -19.976 1.00 84.31 147 SER A N 1
ATOM 1082 C CA . SER A 1 147 ? 22.061 -3.511 -19.677 1.00 84.31 147 SER A CA 1
ATOM 1083 C C . SER A 1 147 ? 20.722 -4.219 -19.847 1.00 84.31 147 SER A C 1
ATOM 1085 O O . SER A 1 147 ? 20.414 -4.695 -20.940 1.00 84.31 147 SER A O 1
ATOM 1087 N N . GLY A 1 148 ? 19.962 -4.371 -18.761 1.00 82.94 148 GLY A N 1
ATOM 1088 C CA . GLY A 1 148 ? 18.680 -5.079 -18.776 1.00 82.94 148 GLY A CA 1
ATOM 1089 C C . GLY A 1 148 ? 18.507 -6.085 -17.636 1.00 82.94 148 GLY A C 1
ATOM 1090 O O . GLY A 1 148 ? 18.934 -5.849 -16.509 1.00 82.94 148 GLY A O 1
ATOM 1091 N N . ILE A 1 149 ? 17.817 -7.197 -17.904 1.00 80.62 149 ILE A N 1
ATOM 1092 C CA . ILE A 1 149 ? 17.574 -8.256 -16.911 1.00 80.62 149 ILE A CA 1
ATOM 1093 C C . ILE A 1 149 ? 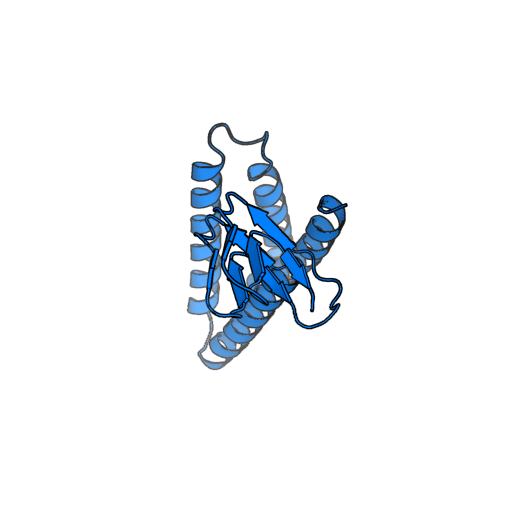18.616 -9.353 -17.105 1.00 80.62 149 ILE A C 1
ATOM 1095 O O . ILE A 1 149 ? 18.684 -9.946 -18.181 1.00 80.62 149 ILE A O 1
ATOM 1099 N N . VAL A 1 150 ? 19.385 -9.649 -16.059 1.00 80.94 150 VAL A N 1
ATOM 1100 C CA . VAL A 1 150 ? 20.354 -10.752 -16.037 1.00 80.94 150 VAL A CA 1
ATOM 1101 C C . VAL A 1 150 ? 19.874 -11.839 -15.086 1.00 80.94 150 VAL A C 1
ATOM 1103 O O . VAL A 1 150 ? 19.481 -11.556 -13.951 1.00 80.94 150 VAL A O 1
ATOM 1106 N N . ARG A 1 151 ? 19.932 -13.085 -15.561 1.00 76.94 151 ARG A N 1
ATOM 1107 C CA . ARG A 1 151 ? 19.762 -14.302 -14.764 1.00 76.94 151 ARG A CA 1
ATOM 1108 C C . ARG A 1 151 ? 21.102 -15.032 -14.746 1.00 76.94 151 ARG A C 1
ATOM 1110 O O . ARG A 1 151 ? 21.706 -15.161 -15.811 1.00 76.94 151 ARG A O 1
ATOM 1117 N N . ASP A 1 152 ? 21.541 -15.439 -13.561 1.00 66.81 152 ASP A N 1
ATOM 1118 C CA . ASP A 1 152 ? 22.702 -16.324 -13.388 1.00 66.81 152 ASP A CA 1
ATOM 1119 C C . ASP A 1 152 ? 22.338 -17.791 -13.687 1.00 66.81 152 ASP A C 1
ATOM 1121 O O . ASP A 1 152 ? 21.173 -18.180 -13.422 1.00 66.81 152 ASP A O 1
#

Secondary structure (DSSP, 8-state):
-HHHHHHHHHHHHHHHHHHHHHTT-HHHHHHHHHHHHHHHHHTSTTT-SSHHHHHHHHHHHHHHHHHHHHHTS-HHHHHHHHHHHHHHHHHHHHHH-EEEES---EEEETT-EEEEEEEESS-----EEEES---EEEESTT-EEEEEEEE-

Mean predicted aligned error: 11.19 Å

Radius of gyration: 20.87 Å; Cα contacts (8 Å, |Δi|>4): 197; chains: 1; bounding box: 61×33×45 Å

pLDDT: mean 83.61, std 12.81, range [35.91, 97.0]

Solvent-accessible surface area (backbone atoms only — not comparable to full-atom values): 8433 Å² total; per-residue (Å²): 122,72,66,58,60,53,47,55,50,44,57,55,49,44,53,52,53,12,45,62,77,15,70,81,38,66,68,51,16,49,55,43,36,58,47,49,56,48,51,55,54,55,68,36,87,88,64,34,99,50,60,65,62,48,48,53,52,52,49,52,60,50,49,54,52,55,50,56,50,48,71,72,41,54,78,68,57,27,53,52,50,51,51,52,50,51,51,52,50,50,52,50,52,61,65,68,27,54,76,39,66,65,27,54,71,13,69,12,50,86,41,31,76,25,78,21,53,49,80,41,90,70,89,84,83,63,54,73,50,71,43,71,62,37,60,50,44,55,42,63,78,76,28,40,38,39,54,38,81,46,75,113